Protein AF-A0A3C1MU63-F1 (afdb_monomer)

pLDDT: mean 95.49, std 6.87, range [49.78, 98.75]

Radius of gyration: 23.11 Å; Cα contacts (8 Å, |Δi|>4): 15; chains: 1; bounding box: 44×24×60 Å

Foldseek 3Di:
DVVCCQVVPADPVRHDDDADPPDPVRSVVVVVVVVVVVVVVVVDDDDDDDPVVVVVVVVVVVVVVVVD

Structure (mmCIF, N/CA/C/O backbone):
data_AF-A0A3C1MU63-F1
#
_entry.id   AF-A0A3C1MU63-F1
#
loop_
_atom_site.group_PDB
_atom_site.id
_atom_site.type_symbol
_atom_site.label_atom_id
_atom_site.label_alt_id
_atom_site.label_comp_id
_atom_site.label_asym_id
_atom_site.label_entity_id
_atom_site.label_seq_id
_atom_site.pdbx_PDB_ins_code
_atom_site.Cartn_x
_atom_site.Cartn_y
_atom_site.Cartn_z
_atom_site.occupancy
_atom_site.B_iso_or_equiv
_atom_site.auth_seq_id
_atom_site.auth_comp_id
_atom_site.auth_asym_id
_atom_site.auth_atom_id
_atom_site.pdbx_PDB_model_num
ATOM 1 N N . ALA A 1 1 ? 19.775 -6.659 -16.674 1.00 91.25 1 ALA A N 1
ATOM 2 C CA . ALA A 1 1 ? 19.489 -7.125 -15.299 1.00 91.25 1 ALA A CA 1
ATOM 3 C C . ALA A 1 1 ? 18.242 -6.450 -14.721 1.00 91.25 1 ALA A C 1
ATOM 5 O O . ALA A 1 1 ? 17.208 -7.097 -14.699 1.00 91.25 1 ALA A O 1
ATOM 6 N N . TYR A 1 2 ? 18.281 -5.171 -14.311 1.00 94.12 2 TYR A N 1
ATOM 7 C CA . TYR A 1 2 ? 17.091 -4.500 -13.750 1.00 94.12 2 TYR A CA 1
ATOM 8 C C . TYR A 1 2 ? 15.924 -4.396 -14.742 1.00 94.12 2 TYR A C 1
ATOM 10 O O . TYR A 1 2 ? 14.825 -4.815 -14.412 1.00 94.12 2 TYR A O 1
ATOM 18 N N . GLU A 1 3 ? 16.158 -3.914 -15.963 1.00 96.69 3 GLU A N 1
ATOM 19 C CA . GLU A 1 3 ? 15.103 -3.758 -16.983 1.00 96.69 3 GLU A CA 1
ATOM 20 C C . GLU A 1 3 ? 14.391 -5.078 -17.321 1.00 96.69 3 GLU A C 1
ATOM 22 O O . GLU A 1 3 ? 13.165 -5.136 -17.402 1.00 96.69 3 GLU A O 1
ATOM 27 N N . GLU A 1 4 ? 15.157 -6.160 -17.457 1.00 97.50 4 GLU A N 1
ATOM 28 C CA . GLU A 1 4 ? 14.630 -7.502 -17.716 1.00 97.50 4 GLU A CA 1
ATOM 29 C C . GLU A 1 4 ? 13.779 -8.002 -16.540 1.00 97.50 4 GLU A C 1
ATOM 31 O O . GLU A 1 4 ? 12.658 -8.455 -16.739 1.00 97.50 4 GLU A O 1
ATOM 36 N N . CYS A 1 5 ? 14.254 -7.833 -15.301 1.00 97.06 5 CYS A N 1
ATOM 37 C CA . CYS A 1 5 ? 13.486 -8.182 -14.105 1.00 97.06 5 CYS A CA 1
ATOM 38 C C . CYS A 1 5 ? 12.169 -7.390 -14.019 1.00 97.06 5 CYS A C 1
ATOM 40 O O . CYS A 1 5 ? 11.105 -7.974 -13.810 1.00 97.06 5 CYS A O 1
ATOM 42 N N . LEU A 1 6 ? 12.225 -6.070 -14.218 1.00 96.94 6 LEU A N 1
ATOM 43 C CA . LEU A 1 6 ? 11.060 -5.187 -14.131 1.00 96.94 6 LEU A CA 1
ATOM 44 C C . LEU A 1 6 ? 10.012 -5.531 -15.193 1.00 96.94 6 LEU A C 1
ATOM 46 O O . LEU A 1 6 ? 8.828 -5.633 -14.875 1.00 96.94 6 LEU A O 1
ATOM 50 N N . SER A 1 7 ? 10.446 -5.751 -16.436 1.00 95.69 7 SER A N 1
ATOM 51 C CA . SER A 1 7 ? 9.546 -6.105 -17.539 1.00 95.69 7 SER A CA 1
ATOM 52 C C . SER A 1 7 ? 8.955 -7.510 -17.402 1.00 95.69 7 SER A C 1
ATOM 54 O O . SER A 1 7 ? 7.799 -7.710 -17.763 1.00 95.69 7 SER A O 1
AT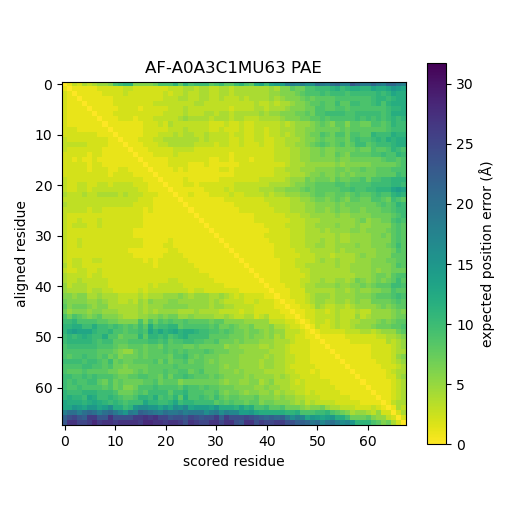OM 56 N N . ALA A 1 8 ? 9.704 -8.468 -16.847 1.00 97.81 8 ALA A N 1
ATOM 57 C CA . ALA A 1 8 ? 9.240 -9.844 -16.686 1.00 97.81 8 ALA A CA 1
ATOM 58 C C . ALA A 1 8 ? 8.361 -10.074 -15.443 1.00 97.81 8 ALA A C 1
ATOM 60 O O . ALA A 1 8 ? 7.586 -11.029 -15.429 1.00 97.81 8 ALA A O 1
ATOM 61 N N . THR A 1 9 ? 8.488 -9.257 -14.387 1.00 97.88 9 THR A N 1
ATOM 62 C CA . THR A 1 9 ? 7.887 -9.569 -13.069 1.00 97.88 9 THR A CA 1
ATOM 63 C C . THR A 1 9 ? 6.893 -8.540 -12.537 1.00 97.88 9 THR A C 1
ATOM 65 O O . THR A 1 9 ? 6.189 -8.832 -11.573 1.00 97.88 9 THR A O 1
ATOM 68 N N . SER A 1 10 ? 6.788 -7.354 -13.145 1.00 97.81 10 SER A N 1
ATOM 69 C CA . SER A 1 10 ? 5.804 -6.353 -12.725 1.00 97.81 10 SER A CA 1
ATOM 70 C C . SER A 1 10 ? 4.405 -6.730 -13.215 1.00 97.81 10 SER A C 1
ATOM 72 O O . SER A 1 10 ? 4.139 -6.722 -14.415 1.00 97.81 10 SER A O 1
ATOM 74 N N . THR A 1 11 ? 3.493 -7.028 -12.291 1.00 97.94 11 THR A N 1
ATOM 75 C CA . THR A 1 11 ? 2.109 -7.436 -12.599 1.00 97.94 11 THR A CA 1
ATOM 76 C C . THR A 1 11 ? 1.092 -6.471 -11.991 1.00 97.94 11 THR A C 1
ATOM 78 O O . THR A 1 11 ? 1.455 -5.592 -11.213 1.00 97.94 11 THR A O 1
ATOM 81 N N . CYS A 1 12 ? -0.193 -6.621 -12.331 1.00 95.56 12 CYS A N 1
ATOM 82 C CA . CYS A 1 12 ? -1.258 -5.799 -11.746 1.00 95.56 12 CYS A CA 1
ATOM 83 C C . CYS A 1 12 ? -1.361 -5.965 -10.221 1.00 95.56 12 CYS A C 1
ATOM 85 O O . CYS A 1 12 ? -1.556 -4.975 -9.520 1.00 95.56 12 CYS A O 1
ATOM 87 N N . ASP A 1 13 ? -1.197 -7.191 -9.718 1.00 96.25 13 ASP A N 1
ATOM 88 C CA . ASP A 1 13 ? -1.309 -7.495 -8.286 1.00 96.25 13 ASP A CA 1
ATOM 89 C C . ASP A 1 13 ? -0.005 -7.214 -7.519 1.00 96.25 13 ASP A C 1
ATOM 91 O O . ASP A 1 13 ? -0.036 -6.916 -6.325 1.00 96.25 13 ASP A O 1
ATOM 95 N N . ALA A 1 14 ? 1.145 -7.282 -8.200 1.00 97.38 14 ALA A N 1
ATOM 96 C CA . ALA A 1 14 ? 2.469 -7.008 -7.642 1.00 97.38 14 ALA A CA 1
ATOM 97 C C . ALA A 1 14 ? 3.289 -6.093 -8.579 1.00 97.38 14 ALA A C 1
ATOM 99 O O . ALA A 1 14 ? 4.183 -6.570 -9.288 1.00 97.38 14 ALA A O 1
ATOM 100 N N . PRO A 1 15 ? 2.975 -4.785 -8.630 1.00 97.69 15 PRO A N 1
ATOM 101 C CA . PRO A 1 15 ? 3.653 -3.847 -9.516 1.00 97.69 15 PRO A CA 1
ATOM 102 C C . PRO A 1 15 ? 5.012 -3.402 -8.962 1.00 97.69 15 PRO A C 1
ATOM 104 O O . PRO A 1 15 ? 5.159 -3.122 -7.770 1.00 97.69 15 PRO A O 1
ATOM 107 N N . TRP A 1 16 ? 5.990 -3.243 -9.853 1.00 98.19 16 TRP A N 1
ATOM 108 C CA . TRP A 1 16 ? 7.211 -2.493 -9.570 1.00 98.19 16 TRP A CA 1
ATOM 109 C C . TRP A 1 16 ? 7.018 -1.000 -9.860 1.00 98.19 16 TRP A C 1
ATOM 111 O O . TRP A 1 16 ? 6.384 -0.622 -10.843 1.00 98.19 16 TRP A O 1
ATOM 121 N N . TYR A 1 17 ? 7.640 -0.142 -9.046 1.00 97.81 17 TYR A N 1
ATOM 122 C CA . TYR A 1 17 ? 7.680 1.308 -9.254 1.00 97.81 17 TYR A CA 1
ATOM 123 C C . TYR A 1 17 ? 9.131 1.776 -9.373 1.00 97.81 17 TYR A C 1
ATOM 125 O O . TYR A 1 17 ? 9.940 1.528 -8.479 1.00 97.81 17 TYR A O 1
ATOM 133 N N . VAL A 1 18 ? 9.461 2.480 -10.458 1.00 97.69 18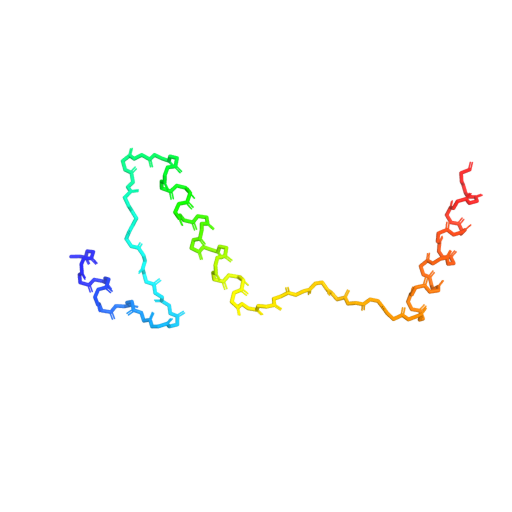 VAL A N 1
ATOM 134 C CA . VAL A 1 18 ? 10.771 3.124 -10.634 1.00 97.69 18 VAL A CA 1
ATOM 135 C C . VAL A 1 18 ? 10.675 4.557 -10.112 1.00 97.69 18 VAL A C 1
ATOM 137 O O . VAL A 1 18 ? 9.926 5.364 -10.657 1.00 97.69 18 VAL A O 1
ATOM 140 N N . VAL A 1 19 ? 11.406 4.869 -9.039 1.00 97.88 19 VAL A N 1
ATOM 141 C CA . VAL A 1 19 ? 11.347 6.169 -8.348 1.00 97.88 19 VAL A CA 1
ATOM 142 C C . VAL A 1 19 ? 12.693 6.894 -8.481 1.00 97.88 19 VAL A C 1
ATOM 144 O O . VAL A 1 19 ? 13.718 6.294 -8.152 1.00 97.88 19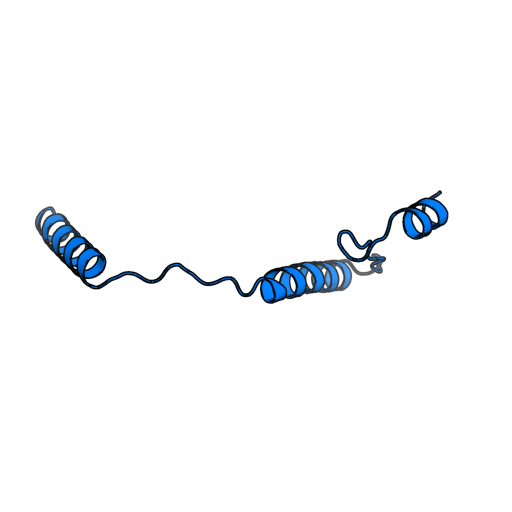 VAL A O 1
ATOM 147 N N . PRO A 1 20 ? 12.723 8.170 -8.922 1.00 98.12 20 PRO A N 1
ATOM 148 C CA . PRO A 1 20 ? 13.943 8.975 -8.920 1.00 98.12 20 PRO A CA 1
ATOM 149 C C . PRO A 1 20 ? 14.514 9.105 -7.505 1.00 98.12 20 PRO A C 1
ATOM 151 O O . PRO A 1 20 ? 13.782 9.431 -6.572 1.00 98.12 20 PRO A O 1
ATOM 154 N N . ALA A 1 21 ? 15.813 8.850 -7.349 1.00 97.62 21 ALA A N 1
ATOM 155 C CA . ALA A 1 21 ? 16.457 8.741 -6.037 1.00 97.62 21 ALA 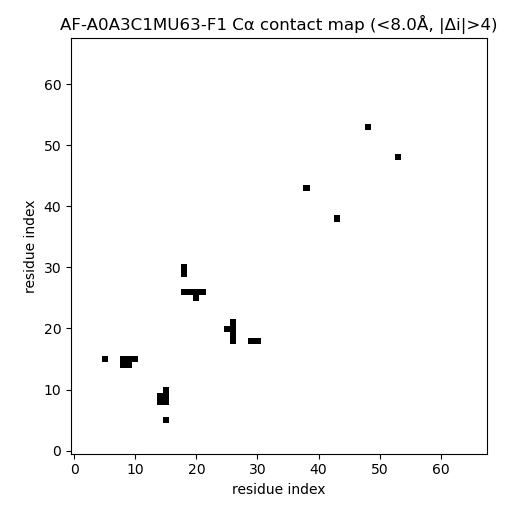A CA 1
ATOM 156 C C . ALA A 1 21 ? 17.486 9.846 -5.736 1.00 97.62 21 ALA A C 1
ATOM 158 O O . ALA A 1 21 ? 18.035 9.865 -4.633 1.00 97.62 21 ALA A O 1
ATOM 159 N N . ASP A 1 22 ? 17.737 10.760 -6.680 1.00 98.19 22 ASP A N 1
ATOM 160 C CA . ASP A 1 22 ? 18.745 11.822 -6.535 1.00 98.19 22 ASP A CA 1
ATOM 161 C C . ASP A 1 22 ? 18.383 12.804 -5.412 1.00 98.19 22 ASP A C 1
ATOM 163 O O . ASP A 1 22 ? 19.238 13.206 -4.622 1.00 98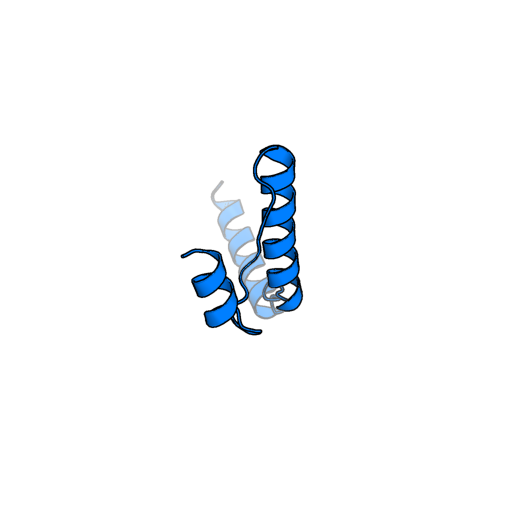.19 22 ASP A O 1
ATOM 167 N N . ASP A 1 23 ? 17.093 13.133 -5.294 1.00 98.38 23 ASP A N 1
ATOM 168 C CA . ASP A 1 23 ? 16.550 13.919 -4.193 1.00 98.38 23 ASP A CA 1
ATOM 169 C C . ASP A 1 23 ? 15.828 13.018 -3.182 1.00 98.38 23 ASP A C 1
ATOM 171 O O . ASP A 1 23 ? 14.788 12.410 -3.459 1.00 98.38 23 ASP A O 1
ATOM 175 N N . LYS A 1 24 ? 16.390 12.932 -1.974 1.00 98.12 24 LYS A N 1
ATOM 176 C CA . LYS A 1 24 ? 15.904 12.013 -0.935 1.00 98.12 24 LYS A CA 1
ATOM 177 C C . LYS A 1 24 ? 14.522 12.388 -0.412 1.00 98.12 24 LYS A C 1
ATOM 179 O O . LYS A 1 24 ? 13.781 11.496 0.001 1.00 98.12 24 LYS A O 1
ATOM 184 N N . GLU A 1 25 ? 14.187 13.673 -0.363 1.00 98.50 25 GLU A N 1
ATOM 185 C CA . GLU A 1 25 ? 12.902 14.126 0.172 1.00 98.50 25 GLU A CA 1
ATOM 186 C C . GLU A 1 25 ? 11.768 13.766 -0.786 1.00 98.50 25 GLU A C 1
ATOM 188 O O . GLU A 1 25 ? 10.788 13.139 -0.377 1.00 98.50 25 GLU A O 1
ATOM 193 N N . ASN A 1 26 ? 11.953 14.038 -2.076 1.00 98.31 26 ASN A N 1
ATOM 194 C CA . ASN A 1 26 ? 11.018 13.676 -3.131 1.00 98.31 26 ASN A CA 1
ATOM 195 C C . ASN A 1 26 ? 10.890 12.159 -3.283 1.00 98.31 26 ASN A C 1
ATOM 197 O O . ASN A 1 26 ? 9.768 11.659 -3.366 1.00 98.31 26 ASN A O 1
ATOM 201 N N . ALA A 1 27 ? 11.994 11.405 -3.235 1.00 98.69 27 ALA A N 1
ATOM 202 C CA . ALA A 1 27 ? 11.937 9.943 -3.275 1.00 98.69 27 ALA A CA 1
ATOM 203 C C . ALA A 1 27 ? 11.053 9.385 -2.143 1.00 98.69 27 ALA A C 1
ATOM 205 O O . ALA A 1 27 ? 10.154 8.575 -2.377 1.00 98.69 27 ALA A O 1
ATOM 206 N N . ARG A 1 28 ? 11.250 9.874 -0.908 1.00 98.75 28 ARG A N 1
ATOM 207 C CA . ARG A 1 28 ? 10.442 9.479 0.260 1.00 98.75 28 ARG A CA 1
ATOM 208 C C . ARG A 1 28 ? 8.983 9.891 0.116 1.00 98.75 28 ARG A C 1
ATOM 210 O O . ARG A 1 28 ? 8.104 9.116 0.494 1.00 98.75 28 ARG A O 1
ATOM 217 N N . LEU A 1 29 ? 8.718 11.078 -0.426 1.00 98.50 29 LEU A N 1
ATOM 218 C CA . LEU A 1 29 ? 7.364 11.564 -0.667 1.00 98.50 29 LEU A CA 1
ATOM 219 C C . LEU A 1 29 ? 6.621 10.671 -1.671 1.00 98.50 29 LEU A C 1
ATOM 221 O O . LEU A 1 29 ? 5.502 10.241 -1.388 1.00 98.50 29 LEU A O 1
ATOM 225 N N . ILE A 1 30 ? 7.254 10.344 -2.801 1.00 98.62 30 ILE A N 1
ATOM 226 C CA . ILE A 1 30 ? 6.676 9.486 -3.846 1.00 98.62 30 ILE A CA 1
ATOM 227 C C . ILE A 1 30 ? 6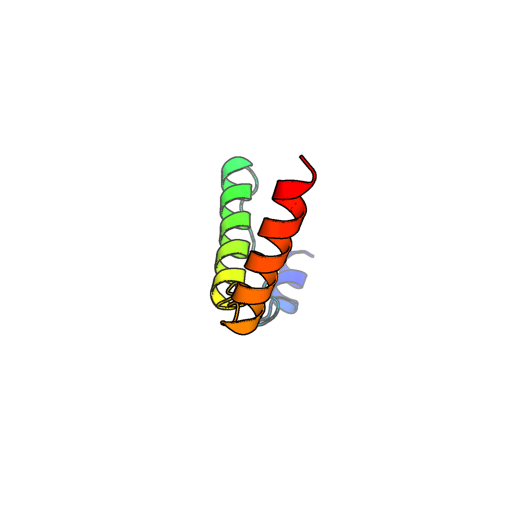.379 8.092 -3.286 1.00 98.62 30 ILE A C 1
ATOM 229 O O . ILE A 1 30 ? 5.252 7.612 -3.407 1.00 98.62 30 ILE A O 1
ATOM 233 N N . ILE A 1 31 ? 7.347 7.466 -2.607 1.00 98.62 31 ILE A N 1
ATOM 234 C CA . ILE A 1 31 ? 7.169 6.137 -1.999 1.00 98.62 31 ILE A CA 1
ATOM 235 C C . ILE A 1 31 ? 6.023 6.155 -0.979 1.00 98.62 31 ILE A C 1
ATOM 237 O O . ILE A 1 31 ? 5.137 5.300 -1.020 1.00 98.62 31 ILE A O 1
ATOM 241 N N . SER A 1 32 ? 5.995 7.158 -0.096 1.00 98.69 32 SER A N 1
ATOM 242 C CA . SER A 1 32 ? 4.937 7.295 0.914 1.00 98.69 32 SER A CA 1
ATOM 243 C C . SER A 1 32 ? 3.560 7.443 0.271 1.00 98.69 32 SER A C 1
ATOM 245 O O . SER A 1 32 ? 2.582 6.882 0.765 1.00 98.69 32 SER A O 1
ATOM 247 N N . ARG A 1 33 ? 3.474 8.168 -0.851 1.00 98.56 33 ARG A N 1
ATOM 248 C CA . ARG A 1 33 ? 2.225 8.343 -1.589 1.00 98.56 33 ARG A CA 1
A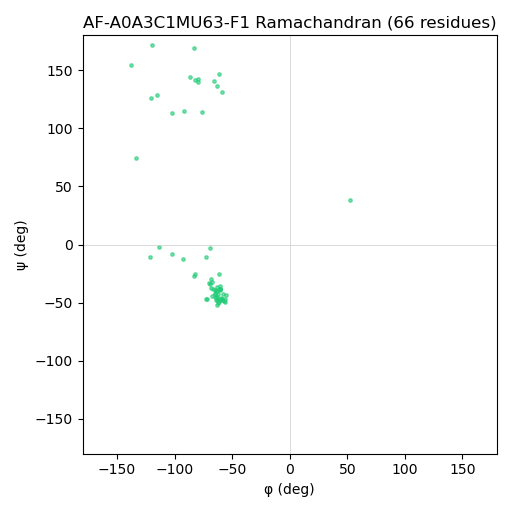TOM 249 C C . ARG A 1 33 ? 1.742 7.040 -2.224 1.00 98.56 33 ARG A C 1
ATOM 251 O O . ARG A 1 33 ? 0.562 6.733 -2.085 1.00 98.56 33 ARG A O 1
ATOM 258 N N . ILE A 1 34 ? 2.636 6.267 -2.846 1.00 98.50 34 ILE A N 1
ATOM 259 C CA . ILE A 1 34 ? 2.308 4.959 -3.441 1.00 98.50 34 ILE A CA 1
ATOM 260 C C . ILE A 1 34 ? 1.716 4.022 -2.380 1.00 98.50 34 ILE A C 1
ATOM 262 O O . ILE A 1 34 ? 0.647 3.444 -2.584 1.00 98.50 34 ILE A O 1
ATOM 266 N N . ILE A 1 35 ? 2.365 3.918 -1.216 1.00 98.25 35 ILE A N 1
ATOM 267 C CA . ILE A 1 35 ? 1.890 3.074 -0.108 1.00 98.25 35 ILE A CA 1
ATOM 268 C C . ILE A 1 35 ? 0.532 3.570 0.408 1.00 98.25 35 ILE A C 1
ATOM 270 O O . ILE A 1 35 ? -0.395 2.777 0.583 1.00 98.25 35 ILE A O 1
ATOM 274 N N . LEU A 1 36 ? 0.390 4.883 0.623 1.00 98.12 36 LEU A N 1
ATOM 275 C CA . LEU A 1 36 ? -0.851 5.484 1.111 1.00 98.12 36 LEU A CA 1
ATOM 276 C C . LEU A 1 36 ? -2.027 5.223 0.165 1.00 98.12 36 LEU A C 1
ATOM 278 O O . LEU A 1 36 ? -3.109 4.866 0.629 1.00 98.12 36 LEU A O 1
ATOM 282 N N . ASP A 1 37 ? -1.835 5.409 -1.139 1.00 97.75 37 ASP A N 1
ATOM 283 C CA . ASP A 1 37 ? -2.892 5.205 -2.129 1.00 97.75 37 ASP A CA 1
ATOM 284 C C . ASP A 1 37 ? -3.262 3.719 -2.249 1.00 97.75 37 ASP A C 1
ATOM 286 O O . ASP A 1 37 ? -4.450 3.390 -2.292 1.00 97.75 37 ASP A O 1
ATOM 290 N N . THR A 1 38 ? -2.272 2.823 -2.160 1.00 97.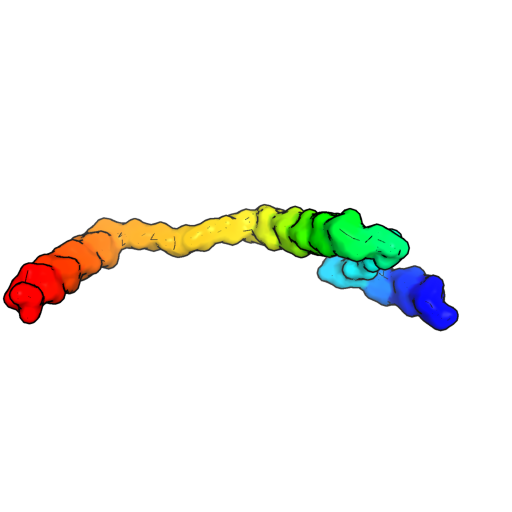06 38 THR A N 1
ATOM 291 C CA . THR A 1 38 ? -2.492 1.367 -2.108 1.00 97.06 38 THR A CA 1
ATOM 292 C C . THR A 1 38 ? -3.357 0.984 -0.904 1.00 97.06 38 THR A C 1
ATOM 294 O O . THR A 1 38 ? -4.362 0.290 -1.047 1.00 97.06 38 THR A O 1
ATOM 297 N N . PHE A 1 39 ? -3.041 1.488 0.293 1.00 97.25 39 PHE A N 1
ATOM 298 C CA . PHE A 1 39 ? -3.840 1.209 1.489 1.00 97.25 39 PHE A CA 1
ATOM 299 C C . PHE A 1 39 ? -5.214 1.881 1.478 1.00 97.25 39 PHE A C 1
ATOM 301 O O . PHE A 1 39 ? -6.181 1.298 1.970 1.00 97.25 39 PHE A O 1
ATOM 308 N N . LYS A 1 40 ? -5.353 3.072 0.889 1.00 96.94 40 LYS A N 1
ATOM 309 C CA . LYS A 1 40 ? -6.664 3.717 0.723 1.00 96.94 40 LYS A CA 1
ATOM 310 C C . LYS A 1 40 ? -7.599 2.903 -0.166 1.00 96.94 40 LYS A C 1
ATOM 312 O O . LYS A 1 40 ? -8.795 2.845 0.122 1.00 96.94 40 LYS A O 1
ATOM 317 N N . ALA A 1 41 ? -7.072 2.249 -1.201 1.00 96.88 41 ALA A N 1
ATOM 318 C CA . ALA A 1 41 ? -7.862 1.394 -2.085 1.00 96.88 41 ALA A CA 1
ATOM 319 C C . ALA A 1 41 ? -8.517 0.210 -1.345 1.00 96.88 41 ALA A C 1
ATOM 321 O O . ALA A 1 41 ? -9.591 -0.236 -1.747 1.00 96.88 41 ALA A O 1
ATOM 322 N N . LEU A 1 42 ? -7.939 -0.234 -0.220 1.00 96.88 42 LEU A N 1
ATOM 323 C CA . LEU A 1 42 ? -8.494 -1.296 0.629 1.00 96.88 42 LEU A CA 1
ATOM 324 C C . LEU A 1 42 ? -9.730 -0.863 1.439 1.00 96.88 42 LEU A C 1
ATOM 326 O O . LEU A 1 42 ? -10.389 -1.713 2.030 1.00 96.88 42 LEU A O 1
ATOM 330 N N . LYS A 1 43 ? -10.051 0.441 1.488 1.00 95.25 43 LYS A N 1
ATOM 331 C CA . LYS A 1 43 ? -11.207 1.002 2.221 1.00 95.25 43 LYS A CA 1
ATOM 332 C C . LYS A 1 43 ? -11.273 0.558 3.691 1.00 95.25 43 LYS A C 1
ATOM 334 O O . LYS A 1 43 ? -12.347 0.301 4.232 1.00 95.25 43 LYS A O 1
ATOM 339 N N . MET A 1 44 ? -10.112 0.474 4.339 1.00 94.88 44 MET A N 1
ATOM 340 C CA . MET A 1 44 ? -10.004 0.078 5.742 1.00 94.88 44 MET A CA 1
ATOM 341 C C . MET A 1 44 ? -10.654 1.115 6.665 1.00 94.88 44 MET A C 1
ATOM 343 O O . MET A 1 44 ? -10.499 2.322 6.474 1.00 94.88 44 MET A O 1
ATOM 347 N N . HIS A 1 45 ? -11.334 0.640 7.704 1.00 94.44 45 HIS A N 1
ATOM 348 C CA . HIS A 1 45 ? -11.878 1.464 8.777 1.00 94.44 45 HIS A CA 1
ATOM 349 C C . HIS A 1 45 ? -11.634 0.788 10.126 1.00 94.44 45 HIS A C 1
ATOM 351 O O . HIS A 1 45 ? -11.529 -0.437 10.216 1.00 94.44 45 HIS A O 1
ATOM 357 N N . TYR A 1 46 ? -11.569 1.581 11.195 1.00 94.50 46 TYR A N 1
ATOM 358 C CA . TYR A 1 46 ? -11.566 1.013 12.539 1.00 94.50 46 TYR A CA 1
ATOM 359 C C . TYR A 1 46 ? -12.871 0.244 12.792 1.00 94.50 46 TYR A C 1
ATOM 361 O O . TYR A 1 46 ? -13.926 0.630 12.272 1.00 94.50 46 TYR A O 1
ATOM 369 N N . PRO A 1 47 ? -12.832 -0.841 13.582 1.00 92.31 47 PRO A N 1
ATOM 370 C CA . PRO A 1 47 ? -14.044 -1.545 13.964 1.00 92.31 47 PRO A CA 1
ATOM 371 C C . PRO A 1 47 ? -14.944 -0.621 14.791 1.00 92.31 47 PRO A C 1
ATOM 373 O O . PRO A 1 47 ? -14.486 0.092 15.687 1.00 92.31 47 PRO A O 1
ATOM 376 N N . THR A 1 48 ? -16.239 -0.634 14.495 1.00 92.38 48 THR A N 1
ATOM 377 C CA . THR A 1 48 ? -17.238 0.109 15.265 1.00 92.38 48 THR A CA 1
ATOM 378 C C . THR A 1 48 ? -17.589 -0.653 16.535 1.00 92.38 48 THR A C 1
ATOM 380 O O . THR A 1 48 ? -17.740 -1.874 16.506 1.00 92.38 48 THR A O 1
ATOM 383 N N . THR A 1 49 ? -17.762 0.056 17.649 1.00 93.31 49 THR A N 1
ATOM 384 C CA . THR A 1 49 ? -18.286 -0.554 18.875 1.00 93.31 49 THR A CA 1
ATOM 385 C C . THR A 1 49 ? -19.807 -0.623 18.830 1.00 93.31 49 THR A C 1
ATOM 387 O O . THR A 1 49 ? -20.469 0.304 18.361 1.00 93.31 49 THR A O 1
ATOM 390 N N . ASP A 1 50 ? -20.367 -1.719 19.333 1.00 94.75 50 ASP A N 1
ATOM 391 C CA . ASP A 1 50 ? -21.804 -1.832 19.554 1.00 94.75 50 ASP A CA 1
ATOM 392 C C . ASP A 1 50 ? -22.210 -1.203 20.903 1.00 94.75 50 ASP A C 1
ATOM 394 O O . ASP A 1 50 ? -21.380 -0.829 21.745 1.00 94.75 50 ASP A O 1
ATOM 398 N N . ALA A 1 51 ? -23.520 -1.049 21.116 1.00 95.81 51 ALA A N 1
ATOM 399 C CA . ALA A 1 51 ? -24.051 -0.447 22.338 1.00 95.81 51 ALA A CA 1
ATOM 400 C C . ALA A 1 51 ? -23.653 -1.240 23.595 1.00 95.81 51 ALA A C 1
ATOM 402 O O . ALA A 1 51 ? -23.357 -0.639 24.631 1.00 95.81 51 ALA A O 1
ATOM 403 N N . LYS A 1 52 ? -23.591 -2.573 23.491 1.00 96.56 52 LYS A N 1
ATOM 404 C CA . LYS A 1 52 ? -23.194 -3.465 24.585 1.00 96.56 52 LYS A CA 1
ATOM 405 C C . LYS A 1 52 ? -21.747 -3.205 24.998 1.00 96.56 52 LYS A C 1
ATOM 407 O O . LYS A 1 52 ? -21.478 -2.915 26.162 1.00 96.56 52 LYS A O 1
ATOM 412 N N . ARG A 1 53 ? -20.821 -3.219 24.040 1.00 95.75 53 ARG A N 1
ATOM 413 C CA . ARG A 1 53 ? -19.403 -2.952 24.271 1.00 95.75 53 ARG A CA 1
ATOM 414 C C . ARG A 1 53 ? -19.192 -1.555 24.829 1.00 95.75 53 ARG A C 1
ATOM 416 O O . ARG A 1 53 ? -18.375 -1.364 25.726 1.00 95.75 53 ARG A O 1
ATOM 423 N N . ARG A 1 54 ? -19.953 -0.570 24.348 1.00 95.69 54 ARG A N 1
ATOM 424 C CA . ARG A 1 54 ? -19.910 0.791 24.892 1.00 95.69 54 ARG A CA 1
ATOM 425 C C . ARG A 1 54 ? -20.333 0.837 26.363 1.00 95.69 54 ARG A C 1
ATOM 427 O O . ARG A 1 54 ? -19.681 1.524 27.147 1.00 95.69 54 ARG A O 1
ATOM 434 N N . GLN A 1 55 ? -21.381 0.111 26.751 1.00 96.88 55 GLN A N 1
ATOM 435 C CA . GLN A 1 55 ? -21.809 0.014 28.151 1.00 96.88 55 GLN A CA 1
ATOM 436 C C . GLN A 1 55 ? -20.755 -0.675 29.029 1.00 96.88 55 GLN A C 1
ATOM 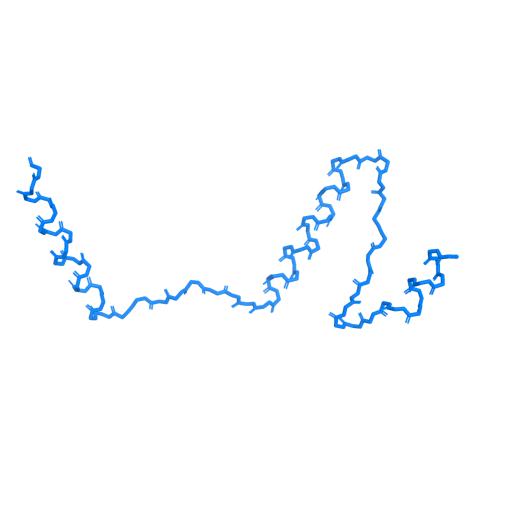438 O O . GLN A 1 55 ? -20.450 -0.169 30.109 1.00 96.88 55 GLN A O 1
ATOM 443 N N . GLU A 1 56 ? -20.144 -1.763 28.552 1.00 97.06 56 GLU A N 1
ATOM 444 C CA . GLU A 1 56 ? -19.038 -2.435 29.250 1.00 97.06 56 GLU A CA 1
ATOM 445 C C . GLU A 1 56 ? -17.875 -1.471 29.520 1.00 97.06 56 GLU A C 1
ATOM 447 O O . GLU A 1 56 ? -17.421 -1.343 30.658 1.00 97.06 56 GLU A O 1
ATOM 452 N N . LEU A 1 57 ? -17.435 -0.733 28.495 1.00 95.81 57 LEU A N 1
ATOM 453 C CA . LEU A 1 57 ? -16.341 0.234 28.615 1.00 95.81 57 LEU A CA 1
ATOM 454 C C . LEU A 1 57 ? -16.661 1.350 29.623 1.00 95.81 57 LEU A C 1
ATOM 456 O O . LEU A 1 57 ? -15.787 1.758 30.389 1.00 95.81 57 LEU A O 1
ATOM 460 N N . LEU A 1 58 ? -17.911 1.823 29.673 1.00 96.44 58 LEU A N 1
ATOM 461 C CA . LEU A 1 58 ? -18.347 2.815 30.662 1.00 96.44 58 LEU A CA 1
ATOM 462 C C . LEU A 1 58 ? -18.330 2.261 32.093 1.00 96.44 58 LEU A C 1
ATOM 464 O O . LEU A 1 58 ? -17.952 2.986 33.017 1.00 96.44 58 LEU A O 1
ATOM 468 N N . SER A 1 59 ? -18.712 0.993 32.274 1.00 96.62 59 SER A N 1
ATOM 469 C CA . SER A 1 59 ? -18.647 0.314 33.572 1.00 96.62 59 SER A CA 1
ATOM 470 C C . SER A 1 59 ? -17.203 0.182 34.055 1.00 96.62 59 SER A C 1
ATOM 472 O O . SER A 1 59 ? -16.900 0.577 35.182 1.00 96.62 59 SER A O 1
ATOM 474 N N . ILE A 1 60 ? -16.300 -0.285 33.183 1.00 96.75 60 ILE A N 1
ATOM 475 C CA . ILE A 1 60 ? -14.864 -0.413 33.480 1.00 96.75 60 ILE A CA 1
ATOM 476 C C . ILE A 1 60 ? -14.278 0.952 33.859 1.00 96.75 60 ILE A C 1
ATOM 478 O O . ILE A 1 60 ? -13.624 1.081 34.893 1.00 96.75 60 ILE A O 1
ATOM 482 N N . ARG A 1 61 ? -14.584 2.005 33.086 1.00 96.56 61 ARG A N 1
ATOM 483 C CA . ARG A 1 61 ? -14.125 3.373 33.377 1.00 96.56 61 ARG A CA 1
ATOM 484 C C . ARG A 1 61 ? -14.520 3.835 34.783 1.00 96.56 61 ARG A C 1
ATOM 486 O O . ARG A 1 61 ? -13.705 4.433 35.475 1.00 96.56 61 ARG A O 1
ATOM 493 N N . LYS A 1 62 ? -15.759 3.559 35.208 1.00 96.75 62 LYS A N 1
ATOM 494 C CA . LYS A 1 62 ? -16.275 3.944 36.535 1.00 96.75 62 LYS A CA 1
ATOM 495 C C . LYS A 1 62 ? -15.609 3.172 37.679 1.00 96.75 62 LYS A C 1
ATOM 497 O O . LYS A 1 62 ? -15.565 3.678 38.795 1.00 96.75 62 LYS A O 1
ATOM 502 N N . GLN A 1 63 ? -15.167 1.940 37.434 1.00 96.06 63 GLN A N 1
ATOM 503 C CA . GLN A 1 63 ? -14.450 1.144 38.432 1.00 96.06 63 GLN A CA 1
ATOM 504 C C . GLN A 1 63 ? -13.033 1.679 38.638 1.00 96.06 63 GLN A C 1
ATOM 506 O O . GLN A 1 63 ? -12.641 1.906 39.778 1.00 96.06 63 GLN A O 1
ATOM 511 N N . LEU A 1 64 ? -12.317 1.949 37.543 1.00 95.75 64 LEU A N 1
ATOM 512 C CA . LEU A 1 64 ? -10.948 2.465 37.589 1.00 95.75 64 LEU A CA 1
ATOM 513 C C . LEU A 1 64 ? -10.880 3.853 38.240 1.00 95.75 64 LEU A C 1
ATOM 515 O O . LEU A 1 64 ? -10.033 4.084 39.089 1.00 95.75 64 LEU A O 1
ATOM 519 N N . SER A 1 65 ? -11.840 4.741 37.956 1.00 94.25 65 SER A N 1
ATOM 520 C CA . SER A 1 65 ? -11.872 6.095 38.534 1.00 94.25 65 SER A CA 1
ATOM 521 C C . SER A 1 65 ? -12.185 6.160 40.037 1.00 94.25 65 SER A C 1
ATOM 523 O O . SER A 1 65 ? -12.320 7.253 40.571 1.00 94.25 65 SER A O 1
ATOM 525 N N . LYS A 1 66 ? -12.457 5.026 40.693 1.00 86.44 66 LYS A N 1
ATOM 526 C CA . LYS A 1 66 ? -12.668 4.937 42.149 1.00 86.44 66 LYS A CA 1
ATOM 527 C C . LYS A 1 66 ? -11.444 4.394 42.889 1.00 86.44 66 LYS A C 1
ATOM 529 O O . LYS A 1 66 ? -11.493 4.296 44.111 1.00 86.44 66 LYS A O 1
ATOM 534 N N . GLN A 1 67 ? -10.439 3.919 42.152 1.00 68.12 67 GLN A N 1
ATOM 535 C CA . GLN A 1 67 ? -9.202 3.374 42.713 1.00 68.12 67 GLN A CA 1
ATOM 536 C C . GLN A 1 67 ? -8.092 4.427 42.833 1.00 68.12 67 GLN A C 1
ATOM 538 O O . GLN A 1 67 ? -7.117 4.159 43.531 1.00 68.12 67 GLN A O 1
ATOM 543 N N . ASP A 1 68 ? -8.271 5.590 42.199 1.00 49.78 68 ASP A N 1
ATOM 544 C CA . ASP A 1 68 ? -7.528 6.831 42.457 1.00 49.78 68 ASP A CA 1
ATOM 545 C C . ASP A 1 68 ? -8.207 7.637 43.579 1.00 49.78 68 ASP A C 1
ATOM 547 O O . ASP A 1 68 ? -7.480 8.263 44.384 1.00 49.78 68 ASP A O 1
#

Mean predicted aligned error: 5.14 Å

Sequence (68 aa):
AYEECLSATSTCDAPWYVVPADDKENARLIISRIILDTFKALKMHYPTTDAKRRQELLSIRKQLSKQD

Nearest PDB structures (foldseek):
  8psn-assembly1_B  TM=2.617E-01  e=6.900E+00  Tilapia lake virus

Solvent-accessible surface area (backbone atoms only — not comparable to full-atom values): 4368 Å² total; per-residue (Å²): 108,69,68,58,50,52,72,74,61,47,39,94,94,54,64,75,82,92,72,71,67,90,50,65,67,60,32,51,50,54,54,51,48,54,53,51,53,57,54,57,74,67,68,77,73,83,84,81,80,52,74,67,58,50,51,51,53,53,54,53,53,59,56,57,71,69,76,113

Secondary structure (DSSP, 8-state):
-HHHHHHHH--SSS-------SSHHHHHHHHHHHHHHHHHHTT--PPPPPHHHHHHHHHHHHHHTTT-